Protein AF-A0A7J7PM03-F1 (afdb_monomer_lite)

Secondary structure (DSSP, 8-state):
-TTT--S-EEEEEEETTEEEEEEEEETTTTEEEETTS------TTTT-------

Foldseek 3Di:
DVPPPDPQKDWDAADPVDNVWTWIAHPVQRDIDTVVDDDDDDPVPPDPPDPDDD

Sequence (54 aa):
CPRCSSKNTKFCYYNNYNVKQPRYYCRDCQRYWTMGGTLRQIAPGAGRRKAKAP

pLDDT: mean 83.64, std 10.86, range [60.25, 95.62]

Radius of gyration: 12.33 Å; chains: 1; bounding box: 24×20×37 Å

Structure (mmCIF, N/CA/C/O backbone):
data_AF-A0A7J7PM03-F1
#
_entry.id   AF-A0A7J7PM03-F1
#
loop_
_atom_site.group_PDB
_atom_site.id
_atom_site.type_symbol
_atom_site.label_atom_id
_atom_site.label_alt_id
_atom_site.label_comp_id
_atom_site.label_asym_id
_atom_site.label_entity_id
_atom_site.label_seq_id
_atom_site.pdbx_PDB_ins_code
_atom_site.Cartn_x
_atom_site.Cartn_y
_atom_site.Cartn_z
_atom_site.occupancy
_atom_site.B_iso_or_equiv
_atom_site.auth_seq_id
_atom_site.auth_comp_id
_atom_site.auth_asym_id
_at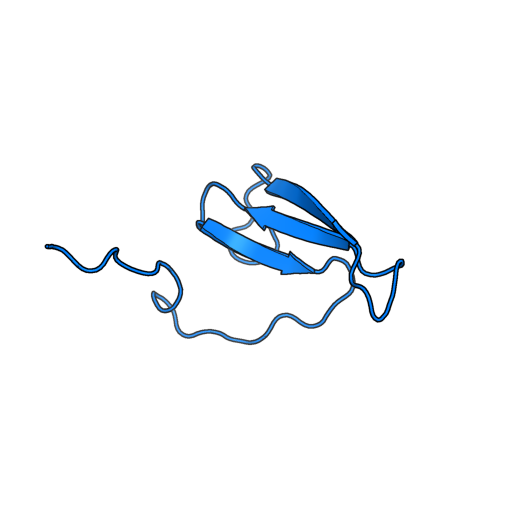om_site.auth_atom_id
_atom_site.pdbx_PDB_model_num
ATOM 1 N N . CYS A 1 1 ? -5.684 2.299 0.007 1.00 89.31 1 CYS A N 1
ATOM 2 C CA . CYS A 1 1 ? -5.006 1.341 0.906 1.00 89.31 1 CYS A CA 1
ATOM 3 C C . CYS A 1 1 ? -5.943 0.175 1.155 1.00 89.31 1 CYS A C 1
ATOM 5 O O . CYS A 1 1 ? -7.007 0.400 1.715 1.00 89.31 1 CYS A O 1
ATOM 7 N N . PRO A 1 2 ? -5.567 -1.054 0.790 1.00 89.31 2 PRO A N 1
ATOM 8 C CA . PRO A 1 2 ? -6.466 -2.199 0.906 1.00 89.31 2 PRO A CA 1
ATOM 9 C C . PRO A 1 2 ? -6.699 -2.675 2.350 1.00 89.31 2 PRO A C 1
ATOM 11 O O . PRO A 1 2 ? -7.505 -3.565 2.568 1.00 89.31 2 PRO A O 1
ATOM 14 N N . ARG A 1 3 ? -5.996 -2.113 3.346 1.00 87.06 3 ARG A N 1
ATOM 15 C CA . ARG A 1 3 ? -6.173 -2.485 4.762 1.00 87.06 3 ARG A CA 1
ATOM 16 C C . ARG A 1 3 ? -7.159 -1.604 5.523 1.00 87.06 3 ARG A C 1
ATOM 18 O O . ARG A 1 3 ? -7.805 -2.086 6.437 1.00 87.06 3 ARG A O 1
ATOM 25 N N . CYS A 1 4 ? -7.213 -0.314 5.204 1.00 88.62 4 CYS A N 1
ATOM 26 C CA . CYS A 1 4 ? -8.026 0.666 5.933 1.00 88.62 4 CYS A CA 1
ATOM 27 C C . CYS A 1 4 ? -8.965 1.460 5.018 1.00 88.62 4 CYS A C 1
ATOM 29 O O . CYS A 1 4 ? -9.492 2.484 5.434 1.00 88.62 4 CYS A O 1
ATOM 31 N N . SER A 1 5 ? -9.095 1.057 3.751 1.00 89.69 5 SER A N 1
ATOM 32 C CA . SER A 1 5 ? -9.926 1.706 2.721 1.00 89.69 5 SER A CA 1
ATOM 33 C C . SER A 1 5 ? -9.614 3.184 2.436 1.00 89.69 5 SER A C 1
ATOM 35 O O . SER A 1 5 ? -10.252 3.807 1.595 1.00 89.69 5 SER A O 1
ATOM 37 N N . SER A 1 6 ? -8.576 3.744 3.059 1.00 91.25 6 SER A N 1
ATOM 38 C CA . SER A 1 6 ? -8.137 5.119 2.840 1.00 91.25 6 SER A CA 1
ATOM 39 C C . SER A 1 6 ? -7.571 5.342 1.435 1.00 91.25 6 SER A C 1
ATOM 41 O O . SER A 1 6 ? -6.812 4.514 0.917 1.00 91.25 6 SER A O 1
ATOM 43 N N . LYS A 1 7 ? -7.861 6.512 0.857 1.00 94.06 7 LYS A N 1
ATOM 44 C CA . LYS A 1 7 ? -7.259 7.014 -0.390 1.00 94.06 7 LYS A CA 1
ATOM 45 C C . LYS A 1 7 ? -5.917 7.731 -0.164 1.00 94.06 7 LYS A C 1
ATOM 47 O O . LYS A 1 7 ? -5.201 8.001 -1.122 1.00 94.06 7 LYS A O 1
ATOM 52 N N . ASN A 1 8 ? -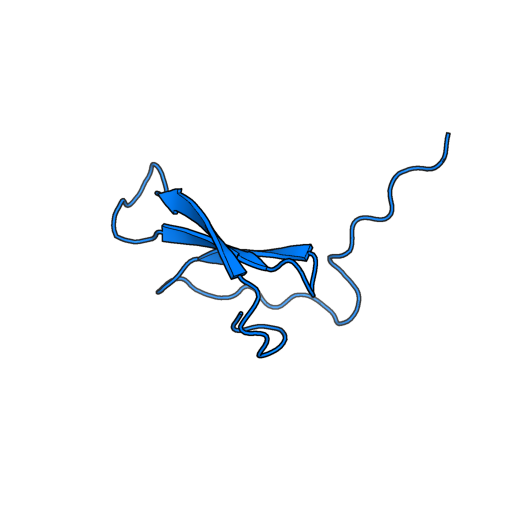5.533 7.984 1.090 1.00 95.06 8 ASN A N 1
ATOM 53 C CA . ASN A 1 8 ? -4.304 8.677 1.478 1.00 95.06 8 ASN A CA 1
ATOM 54 C C . ASN A 1 8 ? -3.082 7.741 1.404 1.00 95.06 8 ASN A C 1
ATOM 56 O O . ASN A 1 8 ? -2.506 7.304 2.411 1.00 95.06 8 ASN A O 1
ATOM 60 N N . THR A 1 9 ? -2.717 7.360 0.181 1.00 94.50 9 THR A N 1
ATOM 61 C CA . THR A 1 9 ? -1.565 6.503 -0.116 1.00 94.50 9 THR A CA 1
ATOM 62 C C . THR A 1 9 ? -0.585 7.196 -1.050 1.00 94.50 9 THR A C 1
ATOM 64 O O . THR A 1 9 ? -0.990 7.763 -2.056 1.00 94.50 9 THR A O 1
ATOM 67 N N . LYS A 1 10 ? 0.711 7.103 -0.746 1.00 95.62 10 LYS A N 1
ATOM 68 C CA . LYS A 1 10 ? 1.816 7.627 -1.554 1.00 95.62 10 LYS A CA 1
ATOM 69 C C . LYS A 1 10 ? 2.550 6.466 -2.223 1.00 95.62 10 LYS A C 1
ATOM 71 O O . LYS A 1 10 ? 2.868 5.488 -1.549 1.00 95.62 10 LYS A O 1
ATOM 76 N N . PHE A 1 11 ? 2.854 6.581 -3.511 1.00 94.75 11 PHE A N 1
ATOM 77 C CA . PHE A 1 11 ? 3.823 5.697 -4.161 1.00 94.75 11 PHE A CA 1
ATOM 78 C C . PHE A 1 11 ? 5.221 5.893 -3.546 1.00 94.75 11 PHE A C 1
ATOM 80 O O . PHE A 1 11 ? 5.624 7.022 -3.257 1.00 94.75 11 PHE A O 1
ATOM 87 N N . CYS A 1 12 ? 5.946 4.801 -3.310 1.00 93.69 12 CYS A N 1
ATOM 88 C CA . CYS A 1 12 ? 7.292 4.844 -2.741 1.00 93.69 12 CYS A CA 1
ATOM 89 C C . CYS A 1 12 ? 8.351 4.481 -3.776 1.00 93.69 12 CYS A C 1
ATOM 91 O O . CYS A 1 12 ? 9.178 5.319 -4.111 1.00 93.69 12 CYS A O 1
ATOM 93 N N . TYR A 1 13 ? 8.340 3.234 -4.237 1.00 94.00 13 TYR A N 1
ATOM 94 C CA . TYR A 1 13 ? 9.315 2.694 -5.178 1.00 94.00 13 TYR A CA 1
ATOM 95 C C . TYR A 1 13 ? 8.787 1.389 -5.782 1.00 94.00 13 TYR A C 1
ATOM 97 O O . TYR A 1 13 ? 7.870 0.759 -5.241 1.00 94.00 13 TYR A O 1
ATOM 105 N N . TYR A 1 14 ? 9.375 0.977 -6.901 1.00 91.75 14 TYR A N 1
ATOM 106 C CA . TYR A 1 14 ? 9.150 -0.344 -7.481 1.00 91.75 14 TYR A CA 1
ATOM 107 C C . TYR A 1 14 ? 9.936 -1.418 -6.729 1.00 91.75 14 TYR A C 1
ATOM 109 O O . TYR A 1 14 ? 10.987 -1.148 -6.155 1.00 91.75 14 TYR A O 1
ATOM 117 N N . ASN A 1 15 ? 9.425 -2.645 -6.713 1.00 86.00 15 ASN A N 1
ATOM 118 C CA . ASN A 1 15 ? 10.146 -3.776 -6.141 1.00 86.00 15 ASN A CA 1
ATOM 119 C C . ASN A 1 15 ? 11.336 -4.171 -7.041 1.00 86.00 15 ASN A C 1
ATOM 121 O O . ASN A 1 15 ? 11.164 -4.307 -8.250 1.00 86.00 15 ASN A O 1
ATOM 125 N N . ASN A 1 16 ? 12.508 -4.427 -6.448 1.00 84.06 16 ASN A N 1
ATOM 126 C CA . ASN A 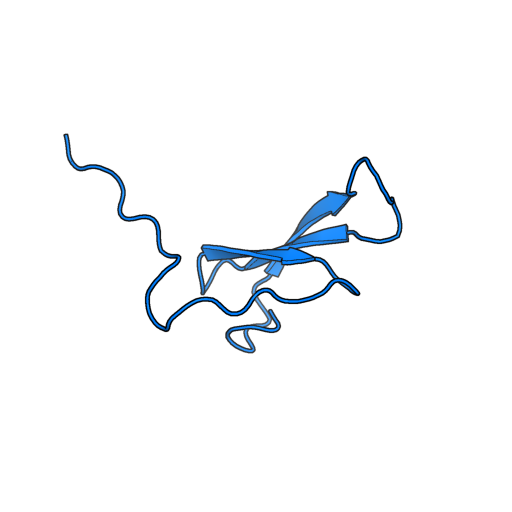1 16 ? 13.722 -4.843 -7.167 1.00 84.06 16 ASN A CA 1
ATOM 127 C C . ASN A 1 16 ? 13.562 -6.187 -7.890 1.00 84.06 16 ASN A C 1
ATOM 129 O O . ASN A 1 16 ? 14.184 -6.411 -8.919 1.00 84.06 16 ASN A O 1
ATOM 133 N N . TYR A 1 17 ? 12.710 -7.072 -7.368 1.00 84.81 17 TYR A N 1
ATOM 134 C CA . TYR A 1 17 ? 12.464 -8.385 -7.969 1.00 84.81 17 TYR A CA 1
ATOM 135 C C . TYR A 1 17 ? 11.399 -8.354 -9.072 1.00 84.81 17 TYR A C 1
ATOM 137 O O . TYR A 1 17 ? 11.333 -9.266 -9.890 1.00 84.81 17 TYR A O 1
ATOM 145 N N . ASN A 1 18 ? 10.526 -7.341 -9.084 1.00 84.56 18 ASN A N 1
ATOM 146 C CA . ASN A 1 18 ? 9.459 -7.222 -10.074 1.00 84.56 18 ASN A CA 1
ATOM 147 C C . ASN A 1 18 ? 8.958 -5.774 -10.176 1.00 84.56 18 ASN A C 1
ATOM 149 O O . ASN A 1 18 ? 8.186 -5.304 -9.336 1.00 84.56 18 ASN A O 1
ATOM 153 N N . VAL A 1 19 ? 9.327 -5.088 -11.257 1.00 85.38 19 VAL A N 1
ATOM 154 C CA . VAL A 1 19 ? 8.927 -3.695 -11.519 1.00 85.38 19 VAL A CA 1
ATOM 155 C C . VAL A 1 19 ? 7.417 -3.509 -11.690 1.00 85.38 19 VAL A C 1
ATOM 157 O O . VAL A 1 19 ? 6.900 -2.428 -11.433 1.00 85.38 19 VAL A O 1
ATOM 160 N N . LYS A 1 20 ? 6.670 -4.567 -12.036 1.00 89.25 20 LYS A N 1
ATOM 161 C CA . LYS A 1 20 ? 5.200 -4.524 -12.130 1.00 89.25 20 LYS A CA 1
ATOM 162 C C . LYS A 1 20 ? 4.510 -4.554 -10.761 1.00 89.25 20 LYS A C 1
ATOM 164 O O . LYS A 1 20 ? 3.287 -4.496 -10.698 1.00 89.25 20 LYS A O 1
ATOM 169 N N . GLN A 1 21 ? 5.270 -4.637 -9.667 1.00 91.31 21 GLN A N 1
ATOM 170 C CA . GLN A 1 21 ? 4.765 -4.640 -8.294 1.00 91.31 21 GLN A CA 1
ATOM 171 C C . GLN A 1 21 ? 5.176 -3.362 -7.538 1.00 91.31 21 GLN A C 1
ATOM 173 O O . GLN A 1 21 ? 6.063 -3.403 -6.676 1.00 91.31 21 GLN A O 1
ATOM 178 N N . PRO A 1 22 ? 4.548 -2.206 -7.833 1.00 94.06 22 PRO A N 1
ATOM 179 C CA . PRO A 1 22 ? 4.836 -0.959 -7.140 1.00 94.06 22 PRO A CA 1
ATOM 180 C C . PRO A 1 22 ? 4.430 -1.014 -5.663 1.00 94.06 22 PRO A C 1
ATOM 182 O O . PRO A 1 22 ? 3.387 -1.567 -5.290 1.00 94.06 22 PRO A O 1
ATOM 185 N N . ARG A 1 23 ? 5.262 -0.410 -4.808 1.00 94.19 23 ARG A N 1
ATOM 186 C CA . ARG A 1 23 ? 5.055 -0.341 -3.360 1.00 94.19 23 ARG A CA 1
ATOM 187 C C . ARG A 1 23 ? 4.520 1.028 -2.956 1.00 94.19 23 ARG A C 1
ATOM 189 O O . ARG A 1 23 ? 5.068 2.062 -3.335 1.00 94.19 23 ARG A O 1
ATOM 196 N N . TYR A 1 24 ? 3.477 1.030 -2.132 1.00 93.75 24 TYR A N 1
ATOM 197 C CA . TYR A 1 24 ? 2.786 2.224 -1.656 1.00 93.75 24 TYR A CA 1
ATOM 198 C C . TYR A 1 24 ? 2.806 2.287 -0.134 1.00 93.75 24 TYR A C 1
ATOM 200 O O . TYR A 1 24 ? 2.652 1.274 0.549 1.00 93.75 24 TYR A O 1
ATOM 208 N N . TYR A 1 25 ? 2.926 3.492 0.406 1.00 92.88 25 TYR A N 1
ATOM 209 C CA . TYR A 1 25 ? 2.783 3.787 1.823 1.00 92.88 25 TYR A CA 1
ATOM 210 C C . TYR A 1 25 ? 1.435 4.451 2.089 1.00 92.88 25 TYR A C 1
ATOM 212 O O . TYR A 1 25 ? 1.094 5.449 1.459 1.00 92.88 25 TYR A O 1
ATOM 220 N N . CYS A 1 26 ? 0.651 3.920 3.022 1.00 92.69 26 CYS A N 1
ATOM 221 C CA . CYS A 1 26 ? -0.557 4.582 3.500 1.00 92.69 26 CYS A CA 1
ATOM 222 C C . CYS A 1 26 ? -0.224 5.484 4.681 1.00 92.69 26 CYS A C 1
ATOM 224 O O . CYS A 1 26 ? 0.339 5.007 5.663 1.00 92.69 26 CYS A O 1
ATOM 226 N N . ARG A 1 27 ? -0.603 6.761 4.601 1.00 90.94 27 ARG A N 1
ATOM 227 C CA . ARG A 1 27 ? -0.363 7.727 5.678 1.00 90.94 27 ARG A CA 1
ATOM 228 C C . ARG A 1 27 ? -1.292 7.503 6.871 1.00 90.94 27 ARG A C 1
ATOM 230 O O . ARG A 1 27 ? -0.840 7.640 8.000 1.00 90.94 27 ARG A O 1
ATOM 237 N N . ASP A 1 28 ? -2.522 7.059 6.624 1.00 89.94 28 ASP A N 1
ATOM 238 C CA . ASP A 1 28 ? -3.525 6.900 7.685 1.00 89.94 28 ASP A CA 1
ATOM 239 C C . ASP A 1 28 ? -3.249 5.682 8.569 1.00 89.94 28 ASP A C 1
ATOM 241 O O . ASP A 1 28 ? -3.276 5.779 9.791 1.00 89.94 28 ASP A O 1
ATOM 245 N N . CYS A 1 29 ? -2.923 4.526 7.974 1.00 86.94 29 CYS A N 1
ATOM 246 C CA . CYS A 1 29 ? -2.549 3.340 8.755 1.00 86.94 29 CYS A CA 1
ATOM 247 C C . CYS A 1 29 ? -1.037 3.182 8.955 1.00 86.94 29 CYS A C 1
ATOM 249 O O . CYS A 1 29 ? -0.619 2.233 9.616 1.00 86.94 29 CYS A O 1
ATOM 251 N N . GLN A 1 30 ? -0.226 4.081 8.386 1.00 87.88 30 GLN A N 1
ATOM 252 C CA . GLN A 1 30 ? 1.241 4.079 8.462 1.00 87.88 30 GLN A CA 1
ATOM 253 C C . GLN A 1 30 ? 1.886 2.760 8.003 1.00 87.88 30 GLN A C 1
ATOM 255 O O . GLN A 1 30 ? 2.904 2.315 8.538 1.00 87.88 30 GLN A O 1
ATOM 260 N N . ARG A 1 31 ? 1.291 2.094 7.003 1.00 87.19 31 ARG A N 1
ATOM 261 C CA . ARG A 1 31 ? 1.761 0.793 6.501 1.00 87.19 31 ARG A CA 1
ATOM 262 C C . ARG A 1 31 ? 2.054 0.803 5.015 1.00 87.19 31 ARG A C 1
ATOM 264 O O . ARG A 1 31 ? 1.327 1.389 4.212 1.00 87.19 31 ARG A O 1
ATOM 271 N N . TYR A 1 32 ? 3.063 0.018 4.658 1.00 89.56 32 TYR A N 1
ATOM 272 C CA . TYR A 1 32 ? 3.378 -0.309 3.277 1.00 89.56 32 TYR A CA 1
ATOM 273 C C . TYR A 1 32 ? 2.509 -1.450 2.752 1.00 89.56 32 TYR A C 1
ATOM 275 O O . TYR A 1 32 ? 2.193 -2.398 3.479 1.00 89.56 32 TYR A O 1
ATOM 283 N N . TRP A 1 33 ? 2.155 -1.381 1.479 1.00 90.19 33 TRP A N 1
ATOM 284 C CA . TRP A 1 33 ? 1.471 -2.433 0.737 1.00 90.19 33 TRP A CA 1
ATOM 285 C C . TRP A 1 33 ? 1.961 -2.441 -0.717 1.00 90.19 33 TRP A C 1
ATOM 287 O O . TRP A 1 33 ? 2.536 -1.459 -1.183 1.00 90.19 33 TRP A O 1
ATOM 297 N N . THR A 1 34 ? 1.770 -3.558 -1.411 1.00 92.56 34 THR A N 1
ATOM 298 C CA . THR A 1 34 ? 2.193 -3.743 -2.806 1.00 92.56 34 THR A CA 1
ATOM 299 C C . THR A 1 34 ? 0.954 -3.870 -3.680 1.00 92.56 34 THR A C 1
ATOM 301 O O . THR A 1 34 ? 0.046 -4.630 -3.339 1.00 92.56 34 THR A O 1
ATOM 304 N N . MET A 1 35 ? 0.893 -3.127 -4.782 1.00 89.81 35 MET A N 1
ATOM 305 C CA . MET A 1 35 ? -0.210 -3.235 -5.739 1.00 89.81 35 MET A CA 1
ATOM 306 C C . MET A 1 35 ? -0.075 -4.528 -6.547 1.00 89.81 35 MET A C 1
ATOM 308 O O . MET A 1 35 ? 1.012 -4.848 -7.020 1.00 89.81 35 MET A O 1
ATOM 312 N N . GLY A 1 36 ?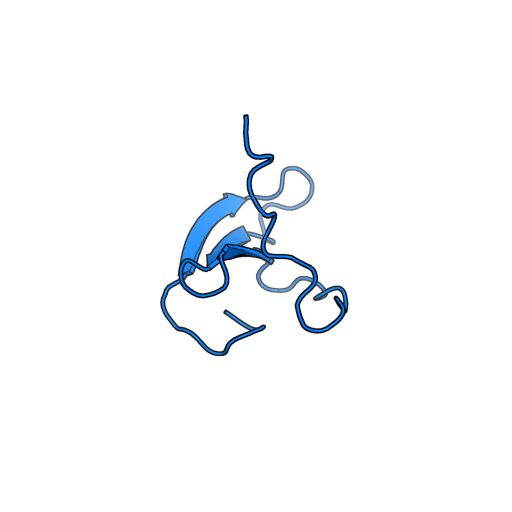 -1.164 -5.297 -6.645 1.00 87.19 36 GLY A N 1
ATOM 313 C CA . GLY A 1 36 ? -1.161 -6.618 -7.288 1.00 87.19 36 GLY A CA 1
ATOM 314 C C . GLY A 1 36 ? -0.380 -7.703 -6.529 1.00 87.19 36 GLY A C 1
ATOM 315 O O . GLY A 1 36 ? -0.124 -8.764 -7.084 1.00 87.19 36 GLY A O 1
ATOM 316 N N . GLY A 1 37 ? 0.030 -7.447 -5.281 1.00 85.62 37 GLY A N 1
ATOM 317 C CA . GLY A 1 37 ? 0.695 -8.428 -4.420 1.00 85.62 37 GLY A CA 1
ATOM 318 C C . GLY A 1 37 ? -0.224 -8.976 -3.326 1.00 85.62 37 GLY A C 1
ATOM 319 O O . GLY A 1 37 ? -1.240 -8.372 -2.984 1.00 85.62 37 GLY A O 1
ATOM 320 N N . THR A 1 38 ? 0.164 -10.098 -2.720 1.00 84.75 38 THR A N 1
ATOM 321 C CA . THR A 1 38 ? -0.586 -10.707 -1.614 1.00 84.75 38 THR A CA 1
ATOM 322 C C . THR A 1 38 ? -0.477 -9.871 -0.341 1.00 84.75 38 THR A C 1
ATOM 324 O O . THR A 1 38 ? 0.618 -9.559 0.143 1.00 84.75 38 THR A O 1
ATOM 327 N N . LEU A 1 39 ? -1.621 -9.537 0.255 1.00 83.00 39 LEU A N 1
ATOM 328 C CA . LEU A 1 39 ? -1.663 -8.915 1.571 1.00 83.00 39 LEU A CA 1
ATOM 329 C C . LEU A 1 39 ? -1.454 -9.990 2.630 1.00 83.00 39 LEU A C 1
ATOM 331 O O . LEU A 1 39 ? -2.301 -10.852 2.832 1.00 83.00 39 LEU A O 1
ATOM 335 N N . ARG A 1 40 ? -0.326 -9.922 3.338 1.00 80.44 40 ARG A N 1
ATOM 336 C CA . ARG A 1 40 ? -0.138 -10.737 4.542 1.00 80.44 40 ARG A CA 1
ATOM 337 C C . ARG A 1 40 ? -1.178 -10.325 5.581 1.00 80.44 40 ARG A C 1
ATOM 339 O O . ARG A 1 40 ? -1.336 -9.121 5.824 1.00 80.44 40 ARG A O 1
ATOM 346 N N . GLN A 1 41 ? -1.857 -11.306 6.176 1.00 71.56 41 GLN A N 1
ATOM 347 C CA . GLN A 1 41 ? -2.697 -11.065 7.342 1.00 71.56 41 GLN A CA 1
ATOM 348 C C . GLN A 1 41 ? -1.813 -10.601 8.494 1.00 71.56 41 GLN A C 1
ATOM 350 O O . GLN A 1 41 ? -0.742 -11.149 8.744 1.00 71.56 41 GLN A O 1
ATOM 355 N N . ILE A 1 42 ? -2.239 -9.536 9.156 1.00 68.75 42 ILE A N 1
ATOM 356 C CA . ILE A 1 42 ? -1.559 -9.003 10.324 1.00 68.75 42 ILE A CA 1
ATOM 357 C C . ILE A 1 42 ? -2.642 -8.812 11.371 1.00 68.75 42 ILE A C 1
ATOM 359 O O . ILE A 1 42 ? -3.692 -8.256 11.044 1.00 68.75 42 ILE A O 1
ATOM 363 N N . ALA A 1 43 ? -2.389 -9.264 12.599 1.00 70.88 43 ALA A N 1
ATOM 364 C CA . ALA A 1 43 ? -3.343 -9.112 13.687 1.00 70.88 43 ALA A CA 1
ATOM 365 C C . ALA A 1 43 ? -3.804 -7.641 13.814 1.00 70.88 43 ALA A C 1
ATOM 367 O O . ALA A 1 43 ? -2.987 -6.722 13.622 1.00 70.88 43 ALA A O 1
ATOM 368 N N . PRO A 1 44 ? -5.090 -7.394 14.130 1.00 67.00 44 PRO A N 1
ATOM 369 C CA . PRO A 1 44 ? -5.587 -6.059 14.443 1.00 67.00 44 PRO A CA 1
ATOM 370 C C . PRO A 1 44 ? -4.667 -5.379 15.471 1.00 67.00 44 PRO A C 1
ATOM 372 O O . PRO A 1 44 ? -4.307 -5.970 16.482 1.00 67.00 44 PRO A O 1
ATOM 375 N N . GLY A 1 45 ? -4.197 -4.163 15.179 1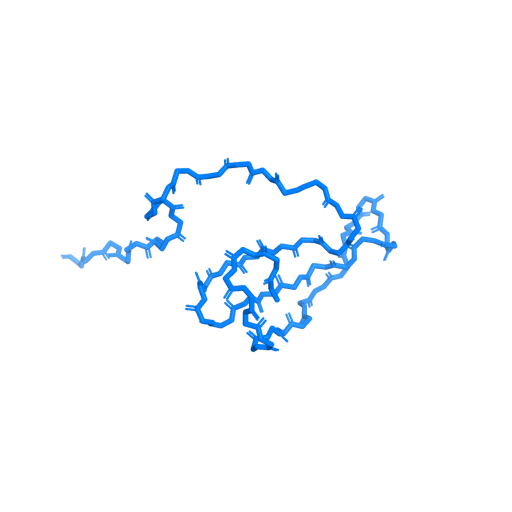.00 66.19 45 GLY A N 1
ATOM 376 C CA . GLY A 1 45 ? -3.262 -3.423 16.046 1.00 66.19 45 GLY A CA 1
ATOM 377 C C . GLY A 1 45 ? -1.764 -3.698 15.826 1.00 66.19 45 GLY A C 1
ATOM 378 O O . GLY A 1 45 ? -0.948 -2.801 16.047 1.00 66.19 45 GLY A O 1
ATOM 379 N N . ALA A 1 46 ? -1.365 -4.850 15.280 1.00 65.00 46 ALA A N 1
ATOM 380 C CA . ALA A 1 46 ? 0.043 -5.145 15.005 1.00 65.00 46 ALA A CA 1
ATOM 381 C C . ALA A 1 46 ? 0.491 -4.433 13.721 1.00 65.00 46 ALA A C 1
ATOM 383 O O . ALA A 1 46 ? 0.107 -4.825 12.626 1.00 65.00 46 ALA A O 1
ATOM 384 N N . GLY A 1 47 ? 1.244 -3.336 13.812 1.00 62.69 47 GLY A N 1
ATOM 385 C CA . GLY A 1 47 ? 1.842 -2.689 12.632 1.00 62.69 47 GLY A CA 1
ATOM 386 C C . GLY A 1 47 ? 2.040 -1.183 12.734 1.00 62.69 47 GLY A C 1
ATOM 387 O O . GLY A 1 47 ? 2.799 -0.630 11.942 1.00 62.69 47 GLY A O 1
ATOM 388 N N . ARG A 1 48 ? 1.444 -0.525 13.734 1.00 68.44 48 ARG A N 1
ATOM 389 C CA . ARG A 1 48 ? 1.947 0.776 14.178 1.00 68.44 48 ARG A CA 1
ATOM 390 C C . ARG A 1 48 ? 3.155 0.486 15.060 1.00 68.44 48 ARG A C 1
ATOM 392 O O . ARG A 1 48 ? 2.994 0.139 16.226 1.00 68.44 48 ARG A O 1
ATOM 399 N N . ARG A 1 49 ? 4.361 0.536 14.485 1.00 64.12 49 ARG A N 1
ATOM 400 C CA . ARG A 1 49 ? 5.591 0.485 15.286 1.00 64.12 49 ARG A CA 1
ATOM 401 C C . ARG A 1 49 ? 5.525 1.671 16.247 1.00 64.12 49 ARG A C 1
ATOM 403 O O . ARG A 1 49 ? 5.622 2.810 15.800 1.00 64.12 49 ARG A O 1
ATOM 410 N N . LYS A 1 50 ? 5.277 1.420 17.537 1.00 63.72 50 LYS A N 1
ATOM 411 C CA . LYS A 1 50 ? 5.503 2.439 18.563 1.00 63.72 50 LYS A CA 1
ATOM 412 C C . LYS A 1 50 ? 6.993 2.772 18.491 1.00 63.72 50 LYS A C 1
ATOM 414 O O . LYS A 1 50 ? 7.812 1.854 18.466 1.00 63.72 50 LYS A O 1
ATOM 419 N N . ALA A 1 51 ? 7.336 4.052 18.364 1.00 67.12 51 ALA A N 1
ATOM 420 C CA . ALA A 1 51 ? 8.722 4.467 18.523 1.00 67.12 51 ALA A CA 1
ATOM 421 C C . ALA A 1 51 ? 9.182 3.992 19.909 1.00 67.12 51 ALA A C 1
ATOM 423 O O . ALA A 1 51 ? 8.423 4.115 20.874 1.00 67.12 51 ALA A O 1
ATOM 424 N N . LYS A 1 52 ? 10.370 3.387 19.994 1.00 60.25 52 LYS A N 1
ATOM 425 C CA . LYS A 1 52 ? 10.987 3.086 21.286 1.00 60.25 52 LYS A CA 1
ATOM 426 C C . LYS A 1 52 ? 11.197 4.445 21.961 1.00 60.25 52 LYS A C 1
ATOM 428 O O . LYS A 1 52 ? 11.890 5.283 21.389 1.00 60.25 52 LYS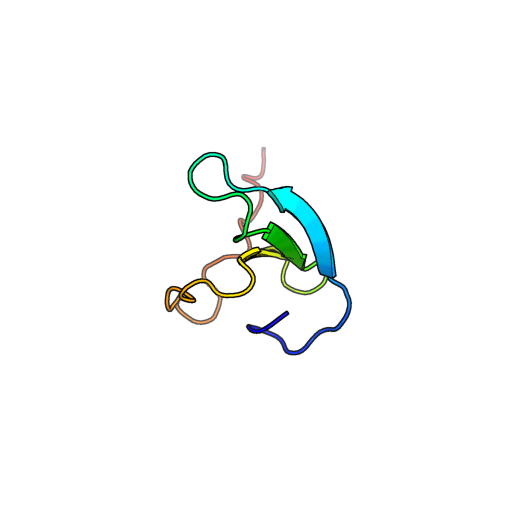 A O 1
ATOM 433 N N . ALA A 1 53 ? 10.488 4.703 23.059 1.00 64.75 53 ALA A N 1
ATOM 434 C CA . ALA A 1 53 ? 10.718 5.900 23.862 1.00 64.75 53 ALA A CA 1
ATOM 435 C C . ALA A 1 53 ? 12.175 5.875 24.373 1.00 64.75 53 ALA A C 1
ATOM 437 O O . ALA A 1 53 ? 12.697 4.764 24.541 1.00 64.75 53 ALA A O 1
ATOM 438 N N . PRO A 1 54 ? 12.830 7.044 24.512 1.00 68.25 54 PRO A N 1
ATOM 439 C CA . PRO A 1 54 ? 14.212 7.135 24.979 1.00 68.25 54 PRO A CA 1
ATOM 440 C C . PRO A 1 54 ? 14.404 6.483 26.350 1.00 68.25 54 PRO A C 1
ATOM 442 O O . PRO A 1 54 ? 13.448 6.519 27.160 1.00 68.25 54 PRO A O 1
#